Protein AF-A0A3M1WND5-F1 (afdb_monomer_lite)

Foldseek 3Di:
DDDDDDDDDDDDDDDDDDPDDPALDDPPVLFDPPCPQQDDPPVQQPDDVVVQQDDDDPPWHWRHWANWQWDADPNDIATAFTKTKTFDLDAPVVVVVVCVVRDDPQWEWDDDPQKIKIWGNDHLVVDPDSVCVCVVHHHPIWMKIKDAPPPPVRSCSSPNNGGIMIMTGGHD

Sequence (172 aa):
MFLLAMAVVGSSDGTGTGGAWTLGVARAADLPTDCPGVQFAFQMMPKAPADVGVPLPDGAAFFGGNPGGPMHVNGVEYTMLPSARFLVSQPMQEVVQFYRQRLDGSWSRAEFMGMTFFAKGVDLAKEKNPLHVLMARPGTVPSITLSDAEKDPCAQAVKKGARTMVEIVFEK

Structure (mmCIF, N/CA/C/O backbone):
data_AF-A0A3M1WND5-F1
#
_entry.id   AF-A0A3M1WND5-F1
#
loop_
_atom_site.group_PDB
_atom_site.id
_atom_site.type_symbol
_atom_site.label_atom_id
_atom_site.label_alt_id
_atom_site.label_comp_id
_atom_site.label_asym_id
_atom_site.label_entity_id
_atom_site.label_seq_id
_atom_site.pdbx_PDB_ins_code
_atom_site.Cartn_x
_atom_site.Cartn_y
_atom_site.Cartn_z
_atom_site.occupancy
_atom_site.B_iso_or_equiv
_atom_site.auth_seq_id
_atom_site.auth_comp_id
_atom_site.auth_asym_id
_atom_site.auth_atom_id
_atom_site.pdbx_PDB_model_num
ATOM 1 N N . MET A 1 1 ? -36.275 3.179 -10.547 1.00 30.78 1 MET A N 1
ATOM 2 C CA . MET A 1 1 ? -35.775 1.898 -11.087 1.00 30.78 1 MET A CA 1
ATOM 3 C C . MET A 1 1 ? -34.641 1.456 -10.175 1.00 30.78 1 MET A C 1
ATOM 5 O O . MET A 1 1 ? -33.595 2.083 -10.195 1.00 30.78 1 MET A O 1
ATOM 9 N N . PHE A 1 2 ? -34.899 0.500 -9.280 1.00 24.08 2 PHE A N 1
ATOM 10 C CA . PHE A 1 2 ? -33.919 0.009 -8.305 1.00 24.08 2 PHE A CA 1
ATOM 11 C C . PHE A 1 2 ? -33.260 -1.250 -8.873 1.00 24.08 2 PHE A C 1
ATOM 13 O O . PHE A 1 2 ? -33.955 -2.219 -9.170 1.00 24.08 2 PHE A O 1
ATOM 20 N N . LEU A 1 3 ? -31.941 -1.225 -9.061 1.00 23.25 3 LEU A N 1
ATOM 21 C CA . LEU A 1 3 ? -31.166 -2.405 -9.439 1.00 23.25 3 LEU A CA 1
ATOM 22 C C . LEU A 1 3 ? -30.847 -3.194 -8.167 1.00 23.25 3 LEU A C 1
ATOM 24 O O . LEU A 1 3 ? -30.005 -2.804 -7.363 1.00 23.25 3 LEU A O 1
ATOM 28 N N . LEU A 1 4 ? -31.574 -4.294 -7.977 1.00 21.97 4 LEU A N 1
ATOM 29 C CA . LEU A 1 4 ? -31.335 -5.268 -6.921 1.00 21.97 4 LEU A CA 1
ATOM 30 C C . LEU A 1 4 ? -30.137 -6.138 -7.340 1.00 21.97 4 LEU A C 1
ATOM 32 O O . LEU A 1 4 ? -30.286 -7.055 -8.144 1.00 21.97 4 LEU A O 1
ATOM 36 N N . ALA A 1 5 ? -28.940 -5.848 -6.833 1.00 27.28 5 ALA A N 1
ATOM 37 C CA . ALA A 1 5 ? -27.795 -6.738 -7.007 1.00 27.28 5 ALA A CA 1
ATOM 38 C C . ALA A 1 5 ? -27.825 -7.813 -5.907 1.00 27.28 5 ALA A C 1
ATOM 40 O O . ALA A 1 5 ? -27.394 -7.582 -4.778 1.00 27.28 5 ALA A O 1
ATOM 41 N N . MET A 1 6 ? -28.379 -8.987 -6.223 1.00 25.81 6 MET A N 1
ATOM 42 C CA . MET A 1 6 ? -28.180 -10.195 -5.419 1.00 25.81 6 MET A CA 1
ATOM 43 C C . MET A 1 6 ? -26.739 -10.678 -5.617 1.00 25.81 6 MET A C 1
ATOM 45 O O . MET A 1 6 ? -26.354 -11.001 -6.737 1.00 25.81 6 MET A O 1
ATOM 49 N N . ALA A 1 7 ? -25.952 -10.750 -4.544 1.00 31.17 7 ALA A N 1
ATOM 50 C CA . ALA A 1 7 ? -24.653 -11.414 -4.559 1.00 31.17 7 ALA A CA 1
ATOM 51 C C . ALA A 1 7 ? -24.707 -12.675 -3.687 1.00 31.17 7 ALA A C 1
ATOM 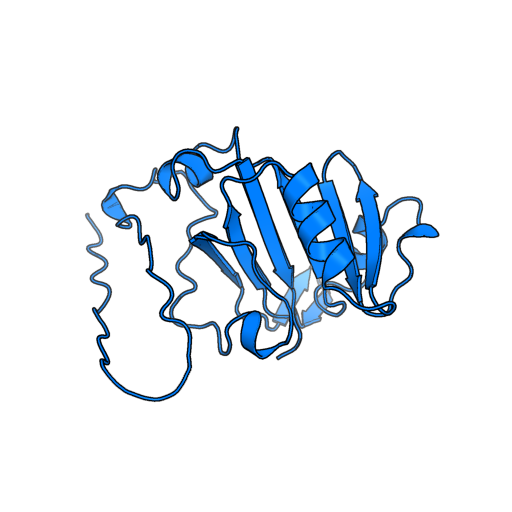53 O O . ALA A 1 7 ? -25.199 -12.659 -2.559 1.00 31.17 7 ALA A O 1
ATOM 54 N N . VAL A 1 8 ? -24.249 -13.768 -4.291 1.00 28.16 8 VAL A N 1
ATOM 55 C CA . VAL A 1 8 ? -24.342 -15.160 -3.846 1.00 28.16 8 VAL A CA 1
ATOM 56 C C . VAL A 1 8 ? -23.501 -15.412 -2.592 1.00 28.16 8 VAL A C 1
ATOM 58 O O . VAL A 1 8 ? -22.342 -15.015 -2.515 1.00 28.16 8 VAL A O 1
ATOM 61 N N . VAL A 1 9 ? -24.097 -16.122 -1.632 1.00 32.16 9 VAL A N 1
ATOM 62 C CA . VAL A 1 9 ? -23.431 -16.700 -0.458 1.00 32.16 9 VAL A CA 1
ATOM 63 C C . VAL A 1 9 ? -22.711 -17.974 -0.899 1.00 32.16 9 VAL A C 1
ATOM 65 O O . VAL A 1 9 ? -23.359 -18.956 -1.252 1.00 32.16 9 VAL A O 1
ATOM 68 N N . GLY A 1 10 ? -21.380 -17.957 -0.887 1.00 25.45 10 GLY A N 1
ATOM 69 C CA . GLY A 1 10 ? -20.555 -19.158 -0.994 1.00 25.45 10 GLY A CA 1
ATOM 70 C C . GLY A 1 10 ? -20.061 -19.564 0.389 1.00 25.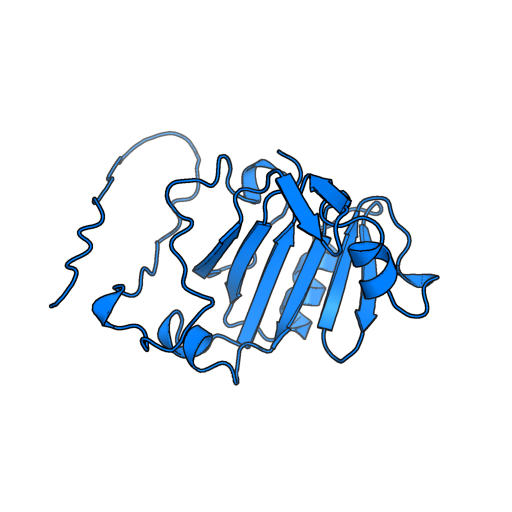45 10 GLY A C 1
ATOM 71 O O . GLY A 1 10 ? -19.173 -18.916 0.932 1.00 25.45 10 GLY A O 1
ATOM 72 N N . SER A 1 11 ? -20.657 -20.612 0.955 1.00 35.44 11 SER A N 1
ATOM 73 C CA . SER A 1 11 ? -20.099 -21.356 2.086 1.00 35.44 11 SER A CA 1
ATOM 74 C C . SER A 1 11 ? -19.225 -22.487 1.545 1.00 35.44 11 SER A C 1
ATOM 76 O O . SER A 1 11 ? -19.636 -23.181 0.615 1.00 35.44 11 SER A O 1
ATOM 78 N N . SER A 1 12 ? -18.061 -22.714 2.149 1.00 30.25 12 SER A N 1
ATOM 79 C CA . SER A 1 12 ? -17.517 -24.068 2.230 1.00 30.25 12 SER A CA 1
ATOM 80 C C . SER A 1 12 ? -16.791 -24.238 3.557 1.00 30.25 12 SER A C 1
ATOM 82 O O . SER A 1 12 ? -15.658 -23.785 3.735 1.00 30.25 12 SER A O 1
ATOM 84 N N . ASP A 1 13 ? -17.469 -24.891 4.492 1.00 32.28 13 ASP A N 1
ATOM 85 C CA . ASP A 1 13 ? -16.845 -25.436 5.683 1.00 32.28 13 ASP A CA 1
ATOM 86 C C . ASP A 1 13 ? -15.854 -26.543 5.307 1.00 32.28 13 ASP A C 1
ATOM 88 O O . ASP A 1 13 ? -16.159 -27.443 4.527 1.00 32.28 13 ASP A O 1
ATOM 92 N N . GLY A 1 14 ? -14.693 -26.505 5.961 1.00 40.66 14 GLY A N 1
ATOM 93 C CA . GLY A 1 14 ? -14.006 -27.718 6.388 1.00 40.66 14 GLY A CA 1
ATOM 94 C C . GLY A 1 14 ? -13.004 -28.328 5.415 1.00 40.66 14 GLY A C 1
ATOM 95 O O . GLY A 1 14 ? -13.288 -29.317 4.753 1.00 40.66 14 GLY A O 1
ATOM 96 N N . THR A 1 15 ? -11.762 -27.848 5.508 1.00 35.28 15 THR A N 1
ATOM 97 C CA . THR A 1 15 ? -10.561 -28.601 5.948 1.00 35.28 15 THR A CA 1
ATOM 98 C C . THR A 1 15 ? -9.350 -28.331 5.051 1.00 35.28 15 THR A C 1
ATOM 100 O O . THR A 1 15 ? -9.250 -28.827 3.938 1.00 35.28 15 THR A O 1
ATOM 103 N N . GLY A 1 16 ? -8.397 -27.548 5.570 1.00 30.61 16 GLY A N 1
ATOM 104 C CA . GLY A 1 16 ? -7.074 -27.389 4.957 1.00 30.61 16 GLY A CA 1
ATOM 105 C C . GLY A 1 16 ? -6.496 -25.986 5.099 1.00 30.61 16 GLY A C 1
ATOM 106 O O . GLY A 1 16 ? -6.415 -25.263 4.120 1.00 30.61 16 GLY A O 1
ATOM 107 N N . THR A 1 17 ? -6.135 -25.595 6.328 1.00 34.09 17 THR A N 1
ATOM 108 C CA . THR A 1 17 ? -5.156 -24.527 6.649 1.00 34.09 17 THR A CA 1
ATOM 109 C C . THR A 1 17 ? -5.155 -23.266 5.763 1.00 34.09 17 THR A C 1
ATOM 111 O O . THR A 1 17 ? -4.097 -22.776 5.382 1.00 34.09 17 THR A O 1
ATOM 114 N N . GLY A 1 18 ? -6.332 -22.711 5.477 1.00 28.64 18 GLY A N 1
ATOM 115 C CA . GLY A 1 18 ? -6.510 -21.357 4.958 1.00 28.64 18 GLY A CA 1
ATOM 116 C C . GLY A 1 18 ? -7.278 -20.558 6.000 1.00 28.64 18 GLY A C 1
ATOM 117 O O . GLY A 1 18 ? -8.393 -20.936 6.355 1.00 28.64 18 GLY A O 1
ATOM 118 N N . GLY A 1 19 ? -6.668 -19.509 6.555 1.00 29.98 19 GLY A N 1
ATOM 119 C CA . GLY A 1 19 ? -7.332 -18.637 7.523 1.00 29.98 19 GLY A CA 1
ATOM 120 C C . GLY A 1 19 ? -8.646 -18.118 6.943 1.00 29.98 19 GLY A C 1
ATOM 121 O O . GLY A 1 19 ? -8.651 -17.469 5.900 1.00 29.98 19 GLY A O 1
ATOM 122 N N . ALA A 1 20 ? -9.760 -18.444 7.595 1.00 31.00 20 ALA A N 1
ATOM 123 C CA . ALA A 1 20 ? -11.069 -17.941 7.224 1.00 31.00 20 ALA A CA 1
ATOM 124 C C . ALA A 1 20 ? -11.096 -16.425 7.464 1.00 31.00 20 ALA A C 1
ATOM 126 O O . ALA A 1 20 ? -11.071 -15.964 8.605 1.00 31.00 20 ALA A O 1
ATOM 127 N N . TRP A 1 21 ? -11.115 -15.644 6.387 1.00 34.66 21 TRP A N 1
ATOM 128 C CA . TRP A 1 21 ? -11.317 -14.204 6.464 1.00 34.66 21 TRP A CA 1
ATOM 129 C C . TRP A 1 21 ? -12.801 -13.947 6.714 1.00 34.66 21 TRP A C 1
ATOM 131 O O . TRP A 1 21 ? -13.639 -14.221 5.853 1.00 34.66 21 TRP A O 1
ATOM 141 N N . THR A 1 22 ? -13.148 -13.427 7.890 1.00 33.38 22 THR A N 1
ATOM 142 C CA . THR A 1 22 ? -14.515 -12.983 8.165 1.00 33.38 22 THR A CA 1
ATOM 143 C C . THR A 1 22 ? -14.799 -11.748 7.309 1.00 33.38 22 THR A C 1
ATOM 145 O O . THR A 1 22 ? -14.360 -10.639 7.614 1.00 33.38 22 THR A O 1
ATOM 148 N N . LEU A 1 23 ? -15.496 -11.957 6.193 1.00 40.41 23 LEU A N 1
ATOM 149 C CA . LEU A 1 23 ? -15.910 -10.918 5.257 1.00 40.41 23 LEU A CA 1
ATOM 150 C C . LEU A 1 23 ? -16.909 -9.968 5.939 1.00 40.41 23 LEU A C 1
ATOM 152 O O . LEU A 1 23 ? -18.093 -10.273 6.075 1.00 40.41 23 LEU A O 1
ATOM 156 N N . GLY A 1 24 ? -16.448 -8.789 6.350 1.00 37.47 24 GLY A N 1
ATOM 157 C CA . GLY A 1 24 ? -17.332 -7.663 6.641 1.00 37.47 24 GLY A CA 1
ATOM 158 C C . GLY A 1 24 ? -17.827 -7.061 5.329 1.00 37.47 24 GLY A C 1
ATOM 159 O O . GLY A 1 24 ? -17.239 -6.103 4.842 1.00 37.47 24 GLY A O 1
ATOM 160 N N . VAL A 1 25 ? -18.858 -7.645 4.715 1.00 42.59 25 VAL A N 1
ATOM 161 C CA . VAL A 1 25 ? -19.504 -7.057 3.532 1.00 42.59 25 VAL A CA 1
ATOM 162 C C . VAL A 1 25 ? -20.566 -6.080 4.016 1.00 42.59 25 VAL A C 1
ATOM 164 O O . VAL A 1 25 ? -21.615 -6.499 4.504 1.00 42.59 25 VAL A O 1
ATOM 167 N N . ALA A 1 26 ? -20.320 -4.778 3.867 1.00 42.69 26 ALA A N 1
ATOM 168 C CA . ALA A 1 26 ? -21.417 -3.818 3.856 1.00 42.69 26 ALA A CA 1
ATOM 169 C C . ALA A 1 26 ? -22.314 -4.166 2.657 1.00 42.69 26 ALA A C 1
ATOM 171 O O . ALA A 1 26 ? -21.815 -4.328 1.538 1.00 42.69 26 ALA A O 1
ATOM 172 N N . ARG A 1 27 ? -23.626 -4.343 2.866 1.00 43.78 27 ARG A N 1
ATOM 173 C CA . ARG A 1 27 ? -24.540 -4.539 1.735 1.00 43.78 27 ARG A CA 1
ATOM 174 C C . ARG A 1 27 ? -24.420 -3.318 0.831 1.00 43.78 27 ARG A C 1
ATOM 176 O O . ARG A 1 27 ? -24.419 -2.194 1.312 1.00 43.78 27 ARG A O 1
ATOM 183 N N . ALA A 1 28 ? -24.389 -3.531 -0.480 1.00 44.78 28 ALA A N 1
ATOM 184 C CA . ALA A 1 28 ? -24.316 -2.437 -1.449 1.00 44.78 28 ALA A CA 1
ATOM 185 C C . ALA A 1 28 ? -25.464 -1.414 -1.324 1.00 44.78 28 ALA A C 1
ATOM 187 O O . ALA A 1 28 ? -25.324 -0.289 -1.781 1.00 44.78 28 ALA A O 1
ATOM 188 N N . ALA A 1 29 ? -26.578 -1.795 -0.687 1.00 44.69 29 ALA A N 1
ATOM 189 C CA . ALA A 1 29 ? -27.692 -0.905 -0.368 1.00 44.69 29 ALA A CA 1
ATOM 190 C C . ALA A 1 29 ? -27.423 0.050 0.816 1.00 44.69 29 ALA A C 1
ATOM 192 O O . ALA A 1 29 ? -28.110 1.059 0.928 1.00 44.69 29 ALA A O 1
ATOM 193 N N . ASP A 1 30 ? -26.443 -0.256 1.671 1.00 49.78 30 ASP A N 1
ATOM 194 C CA . ASP A 1 30 ? -26.096 0.532 2.863 1.00 49.78 30 ASP A CA 1
ATOM 195 C C . ASP A 1 30 ? -24.922 1.494 2.606 1.00 49.78 30 ASP A C 1
ATOM 197 O O . ASP A 1 30 ? -24.553 2.284 3.476 1.00 49.78 30 ASP A O 1
ATOM 201 N N . LEU A 1 31 ? -24.314 1.427 1.418 1.00 55.28 31 LEU A N 1
ATOM 202 C CA . LEU A 1 31 ? -23.217 2.303 1.033 1.00 55.28 31 LEU A CA 1
ATOM 203 C C . LEU A 1 31 ? -23.754 3.580 0.381 1.00 55.28 31 LEU A C 1
ATOM 205 O O . LEU A 1 31 ? -24.661 3.499 -0.452 1.00 55.28 31 LEU A O 1
ATOM 209 N N . PRO A 1 32 ? -23.188 4.754 0.711 1.00 57.31 32 PRO A N 1
ATOM 210 C CA . PRO A 1 32 ? -23.530 5.987 0.021 1.00 57.31 32 PRO A CA 1
ATOM 211 C C . PRO A 1 32 ? -23.322 5.821 -1.495 1.00 57.31 32 PRO A C 1
ATOM 213 O O . PRO A 1 32 ? -22.276 5.352 -1.949 1.00 57.31 32 PRO A O 1
ATOM 216 N N . THR A 1 33 ? -24.335 6.167 -2.296 1.00 58.69 33 THR A N 1
ATOM 217 C CA . THR A 1 33 ? -24.314 6.043 -3.771 1.00 58.69 33 THR A CA 1
ATOM 218 C C . THR A 1 33 ? -23.211 6.872 -4.441 1.00 58.69 33 THR A C 1
ATOM 220 O O . THR A 1 33 ? -22.911 6.688 -5.617 1.00 58.69 33 THR A O 1
ATOM 223 N N . ASP A 1 34 ? -22.612 7.783 -3.688 1.00 63.69 34 ASP A N 1
ATOM 224 C CA . ASP A 1 34 ? -21.514 8.685 -4.012 1.00 63.69 34 ASP A CA 1
ATOM 225 C C . ASP A 1 34 ? -20.132 8.139 -3.608 1.00 63.69 34 ASP A C 1
ATOM 227 O O . ASP A 1 34 ? -19.162 8.891 -3.598 1.00 63.69 34 ASP A O 1
ATOM 231 N N . CYS A 1 35 ? -20.011 6.836 -3.324 1.00 61.44 35 CYS A N 1
ATOM 232 C CA . CYS A 1 35 ? -18.739 6.166 -3.051 1.00 61.44 35 CYS A CA 1
ATOM 233 C C . CYS A 1 35 ? -18.153 5.470 -4.295 1.00 61.44 35 CYS A C 1
ATOM 235 O O . CYS A 1 35 ? -18.290 4.251 -4.435 1.00 61.44 35 CYS A O 1
ATOM 237 N N . PRO A 1 36 ? -17.433 6.185 -5.189 1.00 55.16 36 PRO A N 1
ATOM 238 C CA . PRO A 1 36 ? -16.897 5.616 -6.430 1.00 55.16 36 PRO A CA 1
ATOM 239 C C . PRO A 1 36 ? -15.839 4.522 -6.205 1.00 55.16 36 PRO A C 1
ATOM 241 O O . PRO A 1 36 ? -15.482 3.821 -7.147 1.00 55.16 36 PRO A O 1
ATOM 244 N N . GLY A 1 37 ? -15.336 4.366 -4.974 1.00 48.53 37 GLY A N 1
ATOM 245 C CA . GLY A 1 37 ? -14.330 3.368 -4.606 1.00 48.53 37 GLY A CA 1
ATOM 246 C C . GLY A 1 37 ? -14.880 1.986 -4.246 1.00 48.53 37 GLY A C 1
ATOM 247 O O . GLY A 1 37 ? -14.114 1.024 -4.286 1.00 48.53 37 GLY A O 1
ATOM 248 N N . VAL A 1 38 ? -16.179 1.855 -3.943 1.00 52.16 38 VAL A N 1
ATOM 249 C CA . VAL A 1 38 ? -16.781 0.551 -3.617 1.00 52.16 38 VAL A CA 1
ATOM 250 C C . VAL A 1 38 ? -17.371 -0.073 -4.877 1.00 52.16 38 VAL A C 1
ATOM 252 O O . VAL A 1 38 ? -18.572 -0.286 -5.011 1.00 52.16 38 VAL A O 1
ATOM 255 N N . GLN A 1 39 ? -16.509 -0.318 -5.860 1.00 52.09 39 GLN A N 1
ATOM 256 C CA . GLN A 1 39 ? -16.874 -1.085 -7.045 1.00 52.09 39 GLN A CA 1
ATOM 257 C C . GLN A 1 39 ? -16.498 -2.553 -6.825 1.00 52.09 39 GLN A C 1
ATOM 259 O O . GLN A 1 39 ? -15.387 -2.886 -6.410 1.00 52.09 39 GLN A O 1
ATOM 264 N N . PHE A 1 40 ? -17.479 -3.429 -7.048 1.00 52.50 40 PHE A N 1
ATOM 265 C CA . PHE A 1 40 ? -17.411 -4.868 -6.818 1.00 52.50 40 PHE A CA 1
ATOM 266 C C . PHE A 1 40 ? -16.201 -5.506 -7.514 1.00 52.50 40 PHE A C 1
ATOM 268 O O . PHE A 1 40 ? -16.196 -5.682 -8.728 1.00 52.50 40 PHE A O 1
ATOM 275 N N . ALA A 1 41 ? -15.206 -5.919 -6.730 1.00 45.62 41 ALA A N 1
ATOM 276 C CA . ALA A 1 41 ? -14.024 -6.626 -7.229 1.00 45.62 41 ALA A CA 1
ATOM 277 C C . ALA A 1 41 ? -13.916 -8.075 -6.715 1.00 45.62 41 ALA A C 1
ATOM 279 O O . ALA A 1 41 ? -12.955 -8.774 -7.023 1.00 45.62 41 ALA A O 1
ATOM 280 N N . PHE A 1 42 ? -14.925 -8.562 -5.979 1.00 46.56 42 PHE A N 1
ATOM 281 C CA . PHE A 1 42 ? -14.919 -9.926 -5.436 1.00 46.56 42 PHE A CA 1
ATOM 282 C C . PHE A 1 42 ? -14.953 -11.012 -6.518 1.00 46.56 42 PHE A C 1
ATOM 284 O O . PHE A 1 42 ? -14.378 -12.075 -6.322 1.00 46.56 42 PHE A O 1
ATOM 291 N N . GLN A 1 43 ? -15.597 -10.760 -7.662 1.00 44.62 43 GLN A N 1
ATOM 292 C CA . GLN A 1 43 ? -15.772 -11.783 -8.700 1.00 44.62 43 GLN A CA 1
ATOM 293 C C . GLN A 1 43 ? -14.565 -11.968 -9.631 1.00 44.62 43 GLN A C 1
ATOM 295 O O . GLN A 1 43 ? -14.597 -12.875 -10.456 1.00 44.62 43 GLN A O 1
ATOM 300 N N . MET A 1 44 ? -13.517 -11.138 -9.539 1.00 47.22 44 MET A N 1
ATOM 301 C CA . MET A 1 44 ? -12.457 -11.128 -10.560 1.00 47.22 44 MET A CA 1
ATOM 302 C C . MET A 1 44 ? -11.022 -11.061 -10.032 1.00 47.22 44 MET A C 1
ATOM 304 O O . MET A 1 44 ? -10.107 -11.017 -10.851 1.00 47.22 44 MET A O 1
ATOM 308 N N . MET A 1 45 ? -10.773 -11.074 -8.717 1.00 52.38 45 MET A N 1
ATOM 309 C CA . MET A 1 45 ? -9.393 -11.214 -8.235 1.00 52.38 45 MET A CA 1
ATOM 310 C C . MET A 1 45 ? -8.960 -12.680 -8.316 1.00 52.38 45 MET A C 1
ATOM 312 O O . MET A 1 45 ? -9.518 -13.506 -7.597 1.00 52.38 45 MET A O 1
ATOM 316 N N . PRO A 1 46 ? -7.973 -13.029 -9.162 1.00 50.00 46 PRO A N 1
ATOM 317 C CA . PRO A 1 46 ? -7.569 -14.420 -9.344 1.00 50.00 46 PRO A CA 1
ATOM 318 C C . PRO A 1 46 ? -6.847 -15.009 -8.120 1.00 50.00 46 PRO A C 1
ATOM 320 O O . PRO A 1 46 ? -6.747 -16.229 -8.034 1.00 50.00 46 PRO A O 1
ATOM 323 N N . LYS A 1 47 ? -6.339 -14.168 -7.199 1.00 57.12 47 LYS A N 1
ATOM 324 C CA . LYS A 1 47 ? -5.580 -14.550 -5.994 1.00 57.12 47 LYS A CA 1
ATOM 325 C C . LYS A 1 47 ? -5.714 -13.501 -4.884 1.00 57.12 47 LYS A C 1
ATOM 327 O O . LYS A 1 47 ? -5.801 -12.306 -5.179 1.00 57.12 47 LYS A O 1
ATOM 332 N N . ALA A 1 48 ? -5.705 -13.928 -3.622 1.00 60.88 48 ALA A N 1
ATOM 333 C CA . ALA A 1 48 ? -5.612 -13.023 -2.478 1.00 60.88 48 ALA A CA 1
ATOM 334 C C . ALA A 1 48 ? -4.176 -12.467 -2.355 1.00 60.88 48 ALA A C 1
ATOM 336 O O . ALA A 1 48 ? -3.227 -13.165 -2.707 1.00 60.88 48 ALA A O 1
ATOM 337 N N . PRO A 1 49 ? -3.954 -11.262 -1.792 1.00 59.91 49 PRO A N 1
ATOM 338 C CA . PRO A 1 49 ? -2.601 -10.731 -1.561 1.00 59.91 49 PRO A CA 1
ATOM 339 C C . PRO A 1 49 ? -1.687 -11.658 -0.738 1.00 59.91 49 PRO A C 1
ATOM 341 O O . PRO A 1 49 ? -0.466 -11.643 -0.893 1.00 59.91 49 PRO A O 1
ATOM 344 N N . ALA A 1 50 ? -2.282 -12.501 0.113 1.00 60.78 50 ALA A N 1
ATOM 345 C CA . ALA A 1 50 ? -1.563 -13.526 0.862 1.00 60.78 50 ALA A CA 1
ATOM 346 C C . ALA A 1 50 ? -0.912 -14.580 -0.057 1.00 60.78 50 ALA A C 1
ATOM 348 O O . ALA A 1 50 ? 0.197 -15.029 0.226 1.00 60.78 50 ALA A O 1
ATOM 349 N N . ASP A 1 51 ? -1.544 -14.912 -1.187 1.00 61.56 51 ASP A N 1
ATOM 350 C CA . ASP A 1 51 ? -1.059 -15.917 -2.146 1.00 61.56 51 ASP A CA 1
ATOM 351 C C . ASP A 1 51 ? 0.172 -15.436 -2.933 1.00 61.56 51 ASP A C 1
ATOM 353 O O . ASP A 1 51 ? 0.864 -16.226 -3.572 1.00 61.56 51 ASP A O 1
ATOM 357 N N . VAL A 1 52 ? 0.452 -14.132 -2.882 1.00 62.25 52 VAL A N 1
ATOM 358 C CA . VAL A 1 52 ? 1.587 -13.464 -3.543 1.00 62.25 52 VAL A CA 1
ATOM 359 C C . VAL A 1 52 ? 2.604 -12.930 -2.528 1.00 62.25 52 VAL A C 1
ATOM 361 O O . VAL A 1 52 ? 3.492 -12.148 -2.869 1.00 62.25 52 VAL A O 1
ATOM 364 N N . GLY A 1 53 ? 2.501 -13.372 -1.269 1.00 71.12 53 GLY A N 1
ATOM 365 C CA . GLY A 1 53 ? 3.495 -13.112 -0.228 1.00 71.12 53 GLY A CA 1
ATOM 366 C C . GLY A 1 53 ? 3.455 -11.706 0.375 1.00 71.12 53 GLY A C 1
ATOM 367 O O . GLY A 1 53 ? 4.433 -11.304 1.004 1.00 71.12 53 GLY A O 1
ATOM 368 N N . VAL A 1 54 ? 2.357 -10.955 0.215 1.00 83.25 54 VAL A N 1
ATOM 369 C CA . VAL A 1 54 ? 2.175 -9.664 0.898 1.00 83.25 54 VAL A CA 1
ATOM 370 C C . VAL A 1 54 ? 1.262 -9.857 2.115 1.00 83.25 54 VAL A C 1
ATOM 372 O O . VAL A 1 54 ? 0.072 -10.133 1.953 1.00 83.25 54 VAL A O 1
ATOM 375 N N . PRO A 1 55 ? 1.788 -9.731 3.347 1.00 88.00 55 PRO A N 1
ATOM 376 C CA . PRO A 1 55 ? 1.003 -9.957 4.554 1.00 88.00 55 PRO A CA 1
ATOM 377 C C . PRO A 1 55 ? 0.032 -8.796 4.798 1.00 88.00 55 PRO A C 1
ATOM 379 O O . PRO A 1 55 ? 0.357 -7.644 4.526 1.00 88.00 55 PRO A O 1
ATOM 382 N N . LEU A 1 56 ? -1.137 -9.086 5.369 1.00 88.81 56 LEU A N 1
ATOM 383 C CA . LEU A 1 56 ? -2.125 -8.075 5.755 1.00 88.81 56 LEU A CA 1
ATOM 384 C C . LEU A 1 56 ? -2.132 -7.861 7.276 1.00 88.81 56 LEU A C 1
ATOM 386 O O . LEU A 1 56 ? -1.989 -8.840 8.012 1.00 88.81 56 LEU A O 1
ATOM 390 N N . PRO A 1 57 ? -2.314 -6.618 7.767 1.00 89.31 57 PRO A N 1
ATOM 391 C CA . PRO A 1 57 ? -2.541 -6.366 9.186 1.00 89.31 57 PRO A CA 1
ATOM 392 C C . PRO A 1 57 ? -3.810 -7.054 9.702 1.00 89.31 57 PRO A C 1
ATOM 394 O O . PRO A 1 57 ? -4.799 -7.190 8.975 1.00 89.31 57 PRO A O 1
ATOM 397 N N . ASP A 1 58 ? -3.805 -7.426 10.981 1.00 87.31 58 ASP A N 1
ATOM 398 C CA . ASP A 1 58 ? -4.953 -8.070 11.618 1.00 87.31 58 ASP A CA 1
ATOM 399 C C . ASP A 1 58 ? -6.212 -7.197 11.530 1.00 87.31 58 ASP A C 1
ATOM 401 O O . ASP A 1 58 ? -6.189 -5.986 11.771 1.00 87.31 58 ASP A O 1
ATOM 405 N N . GLY A 1 59 ? -7.340 -7.828 11.197 1.00 85.81 59 GLY A N 1
ATOM 406 C CA . GLY A 1 59 ? -8.627 -7.146 11.076 1.00 85.81 59 GLY A CA 1
ATOM 407 C C . GLY A 1 59 ? -8.792 -6.303 9.807 1.00 85.81 59 GLY A C 1
ATOM 408 O O . GLY A 1 59 ? -9.730 -5.500 9.748 1.00 85.81 59 GLY A O 1
ATOM 409 N N . ALA A 1 60 ? -7.926 -6.467 8.801 1.00 88.62 60 ALA A N 1
ATOM 410 C CA . ALA A 1 60 ? -8.109 -5.874 7.480 1.00 88.62 60 ALA A CA 1
ATOM 411 C C . ALA A 1 60 ? -9.458 -6.276 6.860 1.00 88.62 60 ALA A C 1
ATOM 413 O O . ALA A 1 60 ? -9.795 -7.456 6.779 1.00 88.62 60 ALA A O 1
ATOM 414 N N . ALA A 1 61 ? -10.229 -5.283 6.414 1.00 85.12 61 ALA A N 1
ATOM 415 C CA . ALA A 1 61 ? -11.479 -5.482 5.688 1.00 85.12 61 ALA A CA 1
ATOM 416 C C . ALA A 1 61 ? -11.291 -5.091 4.225 1.00 85.12 61 ALA A C 1
ATOM 418 O O . ALA A 1 61 ? -10.719 -4.045 3.935 1.00 85.12 61 ALA A O 1
ATOM 419 N N . PHE A 1 62 ? -11.775 -5.913 3.303 1.00 83.56 62 PHE A N 1
ATOM 420 C CA . PHE A 1 62 ? -11.690 -5.612 1.880 1.00 83.56 62 PHE A CA 1
ATOM 421 C C . PHE A 1 62 ? -12.542 -4.387 1.513 1.00 83.56 62 PHE A C 1
ATOM 423 O O . PHE A 1 62 ? -13.689 -4.279 1.940 1.00 83.56 62 PHE A O 1
ATOM 430 N N . PHE A 1 63 ? -11.984 -3.483 0.707 1.00 81.62 63 PHE A N 1
ATOM 431 C CA . PHE A 1 63 ? -12.641 -2.249 0.263 1.00 81.62 63 PHE A CA 1
ATOM 432 C C . PHE A 1 63 ? -12.948 -2.246 -1.235 1.00 81.62 63 PHE A C 1
ATOM 434 O O . PHE A 1 63 ? -13.993 -1.758 -1.653 1.00 81.62 63 PHE A O 1
ATOM 441 N N . GLY A 1 64 ? -12.046 -2.802 -2.045 1.00 80.81 64 GLY A N 1
ATOM 442 C CA . GLY A 1 64 ? -12.165 -2.804 -3.500 1.00 80.81 64 GLY A CA 1
ATOM 443 C C . GLY A 1 64 ? -10.861 -3.218 -4.171 1.00 80.81 64 GLY A C 1
ATOM 444 O O . GLY A 1 64 ? -9.888 -3.555 -3.504 1.00 80.81 64 GLY A O 1
ATOM 445 N N . GLY A 1 65 ? -10.815 -3.188 -5.496 1.00 80.38 65 GLY A N 1
ATOM 446 C CA . GLY A 1 65 ? -9.571 -3.388 -6.231 1.00 80.38 65 GLY A CA 1
ATOM 447 C C . GLY A 1 65 ? -9.780 -3.528 -7.729 1.00 80.38 65 GLY A C 1
ATOM 448 O O . GLY A 1 65 ? -10.896 -3.395 -8.225 1.00 80.38 65 GLY A O 1
ATOM 449 N N . ASN A 1 66 ? -8.692 -3.772 -8.446 1.00 79.19 66 ASN A N 1
ATOM 450 C CA . ASN A 1 66 ? -8.659 -3.862 -9.897 1.00 79.19 66 ASN A CA 1
ATOM 451 C C . ASN A 1 66 ? -8.062 -5.224 -10.300 1.00 79.19 66 ASN A C 1
ATOM 453 O O . ASN A 1 66 ? -6.974 -5.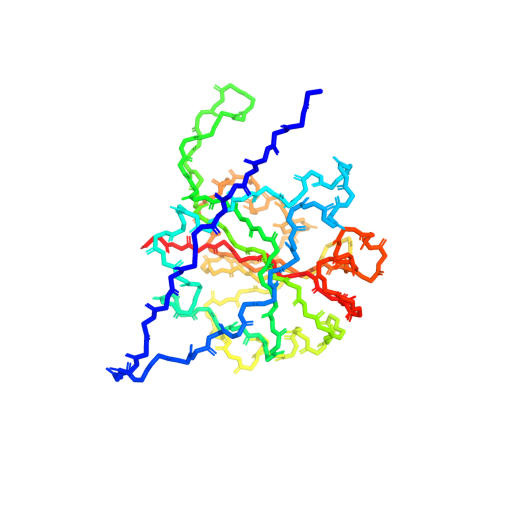553 -9.834 1.00 79.19 66 ASN A O 1
ATOM 457 N N . PRO A 1 67 ? -8.713 -6.028 -11.160 1.00 77.56 67 PRO A N 1
ATOM 458 C CA . PRO A 1 67 ? -8.154 -7.307 -11.619 1.00 77.56 67 PRO A CA 1
ATOM 459 C C . PRO A 1 67 ? -6.892 -7.165 -12.499 1.00 77.56 67 PRO A C 1
ATOM 461 O O . PRO A 1 67 ? -6.263 -8.167 -12.858 1.00 77.56 67 PRO A O 1
ATOM 464 N N . GLY A 1 68 ? -6.506 -5.937 -12.847 1.00 80.31 68 GLY A N 1
ATOM 465 C CA . GLY A 1 68 ? -5.443 -5.633 -13.795 1.00 80.31 68 GLY A CA 1
ATOM 466 C C . GLY A 1 68 ? -5.900 -5.826 -15.241 1.00 80.31 68 GLY A C 1
ATOM 467 O O . GLY A 1 68 ? -7.064 -6.122 -15.516 1.00 80.31 68 GLY A O 1
ATOM 468 N N . GLY A 1 69 ? -4.966 -5.685 -16.180 1.00 83.25 69 GLY A N 1
ATOM 469 C CA . GLY A 1 69 ? -5.229 -5.799 -17.617 1.00 83.25 69 GLY A CA 1
ATOM 470 C C . GLY A 1 69 ? -4.909 -4.523 -18.401 1.00 83.25 69 GLY A C 1
ATOM 471 O O . GLY A 1 69 ? -4.309 -3.599 -17.851 1.00 83.25 69 GLY A O 1
ATOM 472 N N . PRO A 1 70 ? -5.248 -4.485 -19.698 1.00 84.25 70 PRO A N 1
ATOM 473 C CA . PRO A 1 70 ? -4.918 -3.357 -20.559 1.00 84.25 70 PRO A CA 1
ATOM 474 C C . PRO A 1 70 ? -5.671 -2.088 -20.131 1.00 84.25 70 PRO A C 1
ATOM 476 O O . PRO A 1 70 ? -6.883 -2.106 -19.914 1.00 84.25 70 PRO A O 1
ATOM 479 N N . MET A 1 71 ? -4.951 -0.974 -20.031 1.00 80.50 71 MET A N 1
ATOM 480 C CA . MET A 1 71 ? -5.464 0.354 -19.708 1.00 80.50 71 MET A CA 1
ATOM 481 C C . MET A 1 71 ? -4.818 1.386 -20.630 1.00 80.50 71 MET A C 1
ATOM 483 O O . MET A 1 71 ? -3.603 1.407 -20.796 1.00 80.50 71 MET A O 1
ATOM 487 N N . HIS A 1 72 ? -5.628 2.271 -21.207 1.00 79.44 72 HIS A N 1
ATOM 488 C CA . HIS A 1 72 ? -5.130 3.366 -22.033 1.00 79.44 72 HIS A CA 1
ATOM 489 C C . HIS A 1 72 ? -4.937 4.619 -21.176 1.00 79.44 72 HIS A C 1
ATOM 491 O O . HIS A 1 72 ? -5.894 5.126 -20.590 1.00 79.44 72 HIS A O 1
ATOM 497 N N . VAL A 1 73 ? -3.711 5.138 -21.124 1.00 71.12 73 VAL A N 1
ATOM 498 C CA . VAL A 1 73 ? -3.369 6.388 -20.432 1.00 71.12 73 VAL A CA 1
ATOM 499 C C . VAL A 1 73 ? -2.711 7.317 -21.445 1.00 71.12 73 VAL A C 1
ATOM 501 O O . VAL A 1 73 ? -1.681 6.984 -22.020 1.00 71.12 73 VAL A O 1
ATOM 504 N N . ASN A 1 74 ? -3.325 8.477 -21.699 1.00 77.25 74 ASN A N 1
ATOM 505 C CA . ASN A 1 74 ? -2.839 9.473 -22.666 1.00 77.25 74 ASN A CA 1
ATOM 506 C C . ASN A 1 74 ? -2.540 8.898 -24.069 1.00 77.25 74 ASN A C 1
ATOM 508 O O . ASN A 1 74 ? -1.568 9.284 -24.711 1.00 77.25 74 ASN A O 1
ATOM 512 N N . GLY A 1 75 ? -3.369 7.960 -24.541 1.00 83.88 75 GLY A N 1
ATOM 513 C CA . GLY A 1 75 ? -3.216 7.328 -25.859 1.00 83.88 75 GLY A CA 1
ATOM 514 C C . GLY A 1 75 ? -2.169 6.210 -25.930 1.00 83.88 75 GLY A C 1
ATOM 515 O O . GLY A 1 75 ? -1.975 5.648 -27.003 1.00 83.88 75 GLY A O 1
ATOM 516 N N . VAL A 1 76 ? -1.527 5.860 -24.812 1.00 81.56 76 VAL A N 1
ATOM 517 C CA . VAL A 1 76 ? -0.598 4.728 -24.708 1.00 81.56 76 VAL A CA 1
ATOM 518 C C . VAL A 1 76 ? -1.272 3.589 -23.947 1.00 81.56 76 VAL A C 1
ATOM 520 O O . VAL A 1 76 ? -1.885 3.814 -22.902 1.00 81.56 76 VAL A O 1
ATOM 523 N N . GLU A 1 77 ? -1.176 2.369 -24.473 1.00 86.00 77 GLU A N 1
ATOM 524 C CA . GLU A 1 77 ? -1.656 1.168 -23.791 1.00 86.00 77 GLU A CA 1
ATOM 525 C C . GLU A 1 77 ? -0.616 0.676 -22.776 1.00 86.00 77 GLU A C 1
ATOM 527 O O . GLU A 1 77 ? 0.554 0.468 -23.100 1.00 86.00 77 GLU A O 1
ATOM 532 N N . TYR A 1 78 ? -1.062 0.467 -21.541 1.00 79.81 78 TYR A N 1
ATOM 533 C CA . TYR A 1 78 ? -0.298 -0.127 -20.451 1.00 79.81 78 TYR A CA 1
ATOM 534 C C . TYR A 1 78 ? -0.996 -1.396 -19.979 1.00 79.81 78 TYR A C 1
ATOM 536 O O . TYR A 1 78 ? -2.220 -1.458 -19.933 1.00 79.81 78 TYR A O 1
ATOM 544 N N . THR A 1 79 ? -0.231 -2.407 -19.573 1.00 84.56 79 THR A N 1
ATOM 545 C CA . THR A 1 79 ? -0.794 -3.561 -18.861 1.00 84.56 79 THR A CA 1
ATOM 546 C C . THR A 1 79 ? -0.680 -3.315 -17.367 1.00 84.56 79 THR A C 1
ATOM 548 O O . THR A 1 79 ? 0.418 -3.332 -16.822 1.00 84.56 79 THR A O 1
ATOM 551 N N . MET A 1 80 ? -1.812 -3.096 -16.706 1.00 81.88 80 MET A N 1
ATOM 552 C CA . MET A 1 80 ? -1.875 -2.872 -15.269 1.00 81.88 80 MET A CA 1
ATOM 553 C C . MET A 1 80 ? -1.755 -4.197 -14.507 1.00 81.88 80 MET A C 1
ATOM 555 O O . MET A 1 80 ? -2.470 -5.159 -14.807 1.00 81.88 80 MET A O 1
ATOM 559 N N . LEU A 1 81 ? -0.899 -4.234 -13.484 1.00 85.38 81 LEU A N 1
ATOM 560 C CA . LEU A 1 81 ? -0.942 -5.271 -12.454 1.00 85.38 81 LEU A CA 1
ATOM 561 C C . LEU A 1 81 ? -2.273 -5.215 -11.681 1.00 85.38 81 LEU A C 1
ATOM 563 O O . LEU A 1 81 ? -2.854 -4.132 -11.541 1.00 85.38 81 LEU A O 1
ATOM 567 N N . PRO A 1 82 ? -2.759 -6.358 -11.166 1.00 84.88 82 PRO A N 1
ATOM 568 C CA . PRO A 1 82 ? -3.887 -6.368 -10.250 1.00 84.88 82 PRO A CA 1
ATOM 569 C C . PRO A 1 82 ? -3.583 -5.571 -8.976 1.00 84.88 82 PRO A C 1
ATOM 571 O O . PRO A 1 82 ? -2.439 -5.502 -8.513 1.00 84.88 82 PRO A O 1
ATOM 574 N N . SER A 1 83 ? -4.631 -4.991 -8.396 1.00 85.44 83 SER A N 1
ATOM 575 C CA . SER A 1 83 ? -4.572 -4.305 -7.113 1.00 85.44 83 SER A CA 1
ATOM 576 C C . SER A 1 83 ? -5.743 -4.656 -6.201 1.00 85.44 83 SER A C 1
ATOM 578 O O . SER A 1 83 ? -6.841 -4.975 -6.656 1.00 85.44 83 SER A O 1
ATOM 580 N N . ALA A 1 84 ? -5.515 -4.570 -4.895 1.00 86.00 84 ALA A N 1
ATOM 581 C CA . ALA A 1 84 ? -6.521 -4.771 -3.862 1.00 86.00 84 ALA A CA 1
ATOM 582 C C . ALA A 1 84 ? -6.375 -3.715 -2.766 1.00 86.00 84 ALA A C 1
ATOM 584 O O . ALA A 1 84 ? -5.265 -3.361 -2.376 1.00 86.00 84 ALA A O 1
ATOM 585 N N . ARG A 1 85 ? -7.500 -3.219 -2.259 1.00 88.75 85 ARG A N 1
ATOM 586 C CA . ARG A 1 85 ? -7.589 -2.194 -1.221 1.00 88.75 85 ARG A CA 1
ATOM 587 C C . ARG A 1 85 ? -8.243 -2.765 0.021 1.00 88.75 85 ARG A C 1
ATOM 589 O O . ARG A 1 85 ? -9.279 -3.426 -0.063 1.00 88.75 85 ARG A O 1
ATOM 596 N N . PHE A 1 86 ? -7.663 -2.453 1.170 1.00 90.88 86 PHE A N 1
ATOM 597 C CA . PHE A 1 86 ? -8.126 -2.888 2.478 1.00 90.88 86 PHE A CA 1
ATOM 598 C C . PHE A 1 86 ? -8.223 -1.711 3.437 1.00 90.88 86 PHE A C 1
ATOM 600 O O . PHE A 1 86 ? -7.430 -0.776 3.375 1.00 90.88 86 PHE A O 1
ATOM 607 N N . LEU A 1 87 ? -9.177 -1.784 4.356 1.00 91.44 87 LEU A N 1
ATOM 608 C CA . LEU A 1 87 ? -9.341 -0.858 5.464 1.00 91.44 87 LEU A CA 1
ATOM 609 C C . LEU A 1 87 ? -8.907 -1.525 6.756 1.00 91.44 87 LEU A C 1
ATOM 611 O O . LEU A 1 87 ? -9.357 -2.626 7.089 1.00 91.44 87 LEU A O 1
ATOM 615 N N . VAL A 1 88 ? -8.082 -0.824 7.518 1.00 94.31 88 VAL A N 1
ATOM 616 C CA . VAL A 1 88 ? -7.587 -1.271 8.818 1.00 94.31 88 VAL A CA 1
ATOM 617 C C . VAL A 1 88 ? -7.866 -0.198 9.870 1.00 94.31 88 VAL A C 1
ATOM 619 O O . VAL A 1 88 ? -7.933 0.995 9.559 1.00 94.31 88 VAL A O 1
ATOM 622 N N . SER A 1 89 ? -8.091 -0.618 11.115 1.00 96.06 89 SER A N 1
ATOM 623 C CA . SER A 1 89 ? -8.401 0.299 12.228 1.00 96.06 89 SER A CA 1
ATOM 624 C C . SER A 1 89 ? -7.155 0.831 12.930 1.00 96.06 89 SER A C 1
ATOM 626 O O . SER A 1 89 ? -7.238 1.777 13.709 1.00 96.06 89 SER A O 1
ATOM 628 N N . GLN A 1 90 ? -6.001 0.231 12.658 1.00 97.00 90 GLN A N 1
ATOM 629 C CA . GLN A 1 90 ? -4.709 0.667 13.155 1.00 97.00 90 GLN A CA 1
ATOM 630 C C . GLN A 1 90 ? -4.314 2.000 12.496 1.00 97.00 90 GLN A C 1
ATOM 632 O O . GLN A 1 90 ? -4.588 2.198 11.307 1.00 97.00 90 GLN A O 1
ATOM 637 N N . PRO A 1 91 ? -3.673 2.924 13.234 1.00 96.69 91 PRO A N 1
ATOM 638 C CA . PRO A 1 91 ? -3.104 4.134 12.652 1.00 96.69 91 PRO A CA 1
ATOM 639 C C . PRO A 1 91 ? -1.980 3.806 11.664 1.00 96.69 91 PRO A C 1
ATOM 641 O O . PRO A 1 91 ? -1.289 2.792 11.792 1.00 96.69 91 PRO A O 1
ATOM 644 N N . MET A 1 92 ? -1.731 4.721 10.725 1.00 95.69 92 MET A N 1
ATOM 645 C CA . MET A 1 92 ? -0.763 4.517 9.643 1.00 95.69 92 MET A CA 1
ATOM 646 C C . MET A 1 92 ? 0.626 4.143 10.167 1.00 95.69 92 MET A C 1
ATOM 648 O O . MET A 1 92 ? 1.275 3.265 9.607 1.00 95.69 92 MET A O 1
ATOM 652 N N . GLN A 1 93 ? 1.075 4.752 11.269 1.00 96.06 93 GLN A N 1
ATOM 653 C CA . GLN A 1 93 ? 2.389 4.477 11.851 1.00 96.06 93 GLN A CA 1
ATOM 654 C C . GLN A 1 93 ? 2.534 3.016 12.300 1.00 96.06 93 GLN A C 1
ATOM 656 O O . GLN A 1 93 ? 3.597 2.430 12.109 1.00 96.06 93 GLN A O 1
ATOM 661 N N . GLU A 1 94 ? 1.483 2.402 12.847 1.00 97.25 94 GLU A N 1
ATOM 662 C CA . GLU A 1 94 ? 1.503 0.987 13.237 1.00 97.25 94 GLU A CA 1
ATOM 663 C C . GLU A 1 94 ? 1.542 0.073 12.010 1.00 97.25 94 GLU A C 1
ATOM 665 O O . GLU A 1 94 ? 2.317 -0.883 11.972 1.00 97.25 94 GLU A O 1
ATOM 670 N N . VAL A 1 95 ? 0.779 0.409 10.968 1.00 96.81 95 VAL A N 1
ATOM 671 C CA . VAL A 1 95 ? 0.774 -0.337 9.700 1.00 96.81 95 VAL A CA 1
ATOM 672 C C . VAL A 1 95 ? 2.136 -0.246 9.000 1.00 96.81 95 VAL A C 1
ATOM 674 O O . VAL A 1 95 ? 2.640 -1.239 8.474 1.00 96.81 95 VAL A O 1
ATOM 677 N N . VAL A 1 96 ? 2.794 0.916 9.050 1.00 96.38 96 VAL A N 1
ATOM 678 C CA . VAL A 1 96 ? 4.172 1.083 8.565 1.00 96.38 96 VAL A CA 1
ATOM 679 C C . VAL A 1 96 ? 5.127 0.152 9.313 1.00 96.38 96 VAL A C 1
ATOM 681 O O . VAL A 1 96 ? 5.942 -0.516 8.676 1.00 96.38 96 VAL A O 1
ATOM 684 N N . GLN A 1 97 ? 5.040 0.073 10.645 1.00 96.88 97 GLN A N 1
ATOM 685 C CA . GLN A 1 97 ? 5.903 -0.824 11.426 1.00 96.88 97 GLN A CA 1
ATOM 686 C C . GLN A 1 97 ? 5.624 -2.299 11.130 1.00 96.88 97 GLN A C 1
ATOM 688 O O . GLN A 1 97 ? 6.568 -3.075 10.986 1.00 96.88 97 GLN A O 1
ATOM 693 N N . PHE A 1 98 ? 4.353 -2.670 10.964 1.00 96.25 98 PHE A N 1
ATOM 694 C CA . PHE A 1 98 ? 3.952 -4.014 10.553 1.00 96.25 98 PHE A CA 1
ATOM 695 C C . PHE A 1 98 ? 4.667 -4.450 9.265 1.00 96.25 98 PHE A C 1
ATOM 697 O O . PHE A 1 98 ? 5.242 -5.542 9.228 1.00 96.25 98 PHE A O 1
ATOM 704 N N . TYR A 1 99 ? 4.684 -3.594 8.236 1.00 95.88 99 TYR A N 1
ATOM 705 C CA . TYR A 1 99 ? 5.347 -3.905 6.968 1.00 95.88 99 TYR A CA 1
ATOM 706 C C . TYR A 1 99 ? 6.869 -3.894 7.084 1.00 95.88 99 TYR A C 1
ATOM 708 O O . TYR A 1 99 ? 7.519 -4.791 6.557 1.00 95.88 99 TYR A O 1
ATOM 716 N N . ARG A 1 100 ? 7.459 -2.964 7.843 1.00 94.38 100 ARG A N 1
ATOM 717 C CA . ARG A 1 100 ? 8.915 -2.949 8.077 1.00 94.38 100 ARG A CA 1
ATOM 718 C C . ARG A 1 100 ? 9.450 -4.230 8.719 1.00 94.38 100 ARG A C 1
ATOM 720 O O . ARG A 1 100 ? 10.616 -4.545 8.525 1.00 94.38 100 ARG A O 1
ATOM 727 N N . GLN A 1 101 ? 8.631 -4.932 9.500 1.00 94.75 101 GLN A N 1
ATOM 728 C CA . GLN A 1 101 ? 9.020 -6.180 10.164 1.00 94.75 101 GLN A CA 1
ATOM 729 C C . GLN A 1 101 ? 8.853 -7.423 9.285 1.00 94.75 101 GLN A C 1
ATOM 731 O O . GLN A 1 101 ? 9.440 -8.457 9.593 1.00 94.75 101 GLN A O 1
ATOM 736 N N . ARG A 1 102 ? 8.020 -7.355 8.241 1.00 92.69 102 ARG A N 1
ATOM 737 C CA . ARG A 1 102 ? 7.630 -8.528 7.443 1.00 92.69 102 ARG A CA 1
ATOM 738 C C . ARG A 1 102 ? 8.119 -8.491 6.003 1.00 92.69 102 ARG A C 1
ATOM 740 O O . ARG A 1 102 ? 8.253 -9.547 5.394 1.00 92.69 102 ARG A O 1
ATOM 747 N N . LEU A 1 103 ? 8.348 -7.304 5.453 1.00 91.12 103 LEU A N 1
ATOM 748 C CA . LEU A 1 103 ? 8.930 -7.156 4.128 1.00 91.12 103 LEU A CA 1
ATOM 749 C C . LEU A 1 103 ? 10.439 -7.398 4.207 1.00 91.12 103 LEU A C 1
ATOM 751 O O . LEU A 1 103 ? 11.107 -6.953 5.139 1.00 91.12 103 LEU A O 1
ATOM 755 N N . ASP A 1 104 ? 10.965 -8.117 3.222 1.00 90.31 104 ASP A N 1
ATOM 756 C CA . ASP A 1 104 ? 12.398 -8.358 3.097 1.00 90.31 104 ASP A CA 1
ATOM 757 C C . ASP A 1 104 ? 13.148 -7.121 2.555 1.00 90.31 104 ASP A C 1
ATOM 759 O O . ASP A 1 104 ? 12.564 -6.083 2.234 1.00 90.31 104 ASP A O 1
ATOM 763 N N . GLY A 1 105 ? 14.473 -7.236 2.423 1.00 88.44 105 GLY A N 1
ATOM 764 C CA . GLY A 1 105 ? 15.330 -6.151 1.933 1.00 88.44 105 GLY A CA 1
ATOM 765 C C . GLY A 1 105 ? 15.137 -5.768 0.459 1.00 88.44 105 GLY A C 1
ATOM 766 O O . GLY A 1 105 ? 15.786 -4.830 0.006 1.00 88.44 105 GLY A O 1
ATOM 767 N N . SER A 1 106 ? 14.280 -6.463 -0.300 1.00 91.12 106 SER A N 1
ATOM 768 C CA . SER A 1 106 ? 13.970 -6.111 -1.695 1.00 91.12 106 SER A CA 1
ATOM 769 C C . SER A 1 106 ? 12.936 -4.987 -1.824 1.00 91.12 106 SER A C 1
ATOM 771 O O . SER A 1 106 ? 12.699 -4.494 -2.932 1.00 91.12 106 SER A O 1
ATOM 773 N N . TRP A 1 107 ? 12.337 -4.570 -0.706 1.00 93.25 107 TRP A N 1
ATOM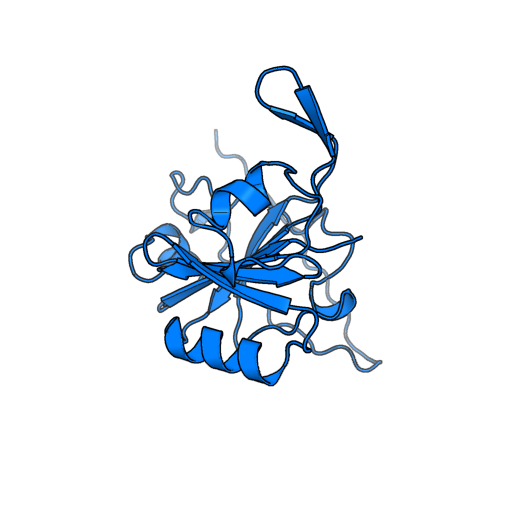 774 C CA . TRP A 1 107 ? 11.370 -3.482 -0.642 1.00 93.25 107 TRP A CA 1
ATOM 775 C C . TRP A 1 107 ? 12.033 -2.175 -0.219 1.00 93.25 107 TRP A C 1
ATOM 777 O O . TRP A 1 107 ? 12.663 -2.089 0.836 1.00 93.25 107 TRP A O 1
ATOM 787 N N . SER A 1 108 ? 11.834 -1.122 -1.007 1.00 94.19 108 SER A N 1
ATOM 788 C CA . SER A 1 108 ? 12.184 0.242 -0.614 1.00 94.19 108 SER A CA 1
ATOM 789 C C . SER A 1 108 ? 10.957 0.986 -0.097 1.00 94.19 108 SER A C 1
ATOM 791 O O . SER A 1 108 ? 9.826 0.685 -0.479 1.00 94.19 108 SER A O 1
ATOM 793 N N . ARG A 1 109 ? 11.184 1.965 0.784 1.00 94.31 109 ARG A N 1
ATOM 794 C CA . ARG A 1 109 ? 10.141 2.820 1.360 1.00 94.31 109 ARG A CA 1
ATOM 795 C C . ARG A 1 109 ? 10.390 4.273 0.990 1.00 94.31 109 ARG A C 1
ATOM 797 O O . ARG A 1 109 ? 11.523 4.740 1.079 1.00 94.31 109 ARG A O 1
ATOM 804 N N . ALA A 1 110 ? 9.317 4.996 0.700 1.00 94.44 110 ALA A N 1
ATOM 805 C CA . ALA A 1 110 ? 9.330 6.450 0.638 1.00 94.44 110 ALA A CA 1
ATOM 806 C C . ALA A 1 110 ? 8.018 7.037 1.163 1.00 94.44 110 ALA A C 1
ATOM 808 O O . ALA A 1 110 ? 7.008 6.344 1.286 1.00 94.44 110 ALA A O 1
ATOM 809 N N . GLU A 1 111 ? 8.041 8.327 1.470 1.00 92.94 111 GLU A N 1
ATOM 810 C CA . GLU A 1 111 ? 6.860 9.091 1.856 1.00 92.94 111 GLU A CA 1
ATOM 811 C C . GLU A 1 111 ? 6.678 10.255 0.896 1.00 92.94 111 GLU A C 1
ATOM 813 O O . GLU A 1 111 ? 7.644 10.905 0.493 1.00 92.94 111 GLU A O 1
ATOM 818 N N . PHE A 1 112 ? 5.433 10.519 0.520 1.00 90.81 112 PHE A N 1
ATOM 819 C CA . PHE A 1 112 ? 5.102 11.648 -0.336 1.00 90.81 112 PHE A CA 1
ATOM 820 C C . PHE A 1 112 ? 3.674 12.105 -0.057 1.00 90.81 112 PHE A C 1
ATOM 822 O O . PHE A 1 112 ? 2.748 11.298 -0.060 1.00 90.81 112 PHE A O 1
ATOM 829 N N . MET A 1 113 ? 3.502 13.403 0.212 1.00 89.44 113 MET A N 1
ATOM 830 C CA . MET A 1 113 ? 2.198 14.025 0.492 1.00 89.44 113 MET A CA 1
ATOM 831 C C . MET A 1 113 ? 1.379 13.323 1.594 1.00 89.44 113 MET A C 1
ATOM 833 O O . MET A 1 113 ? 0.165 13.189 1.485 1.00 89.44 113 MET A O 1
ATOM 837 N N . GLY A 1 114 ? 2.038 12.859 2.659 1.00 88.44 114 GLY A N 1
ATOM 838 C CA . GLY A 1 114 ? 1.367 12.183 3.778 1.00 88.44 114 GLY A CA 1
ATOM 839 C C . GLY A 1 114 ? 0.949 10.735 3.497 1.00 88.44 114 GLY A C 1
ATOM 840 O O . GLY A 1 114 ? 0.333 10.112 4.356 1.00 88.44 114 GLY A O 1
ATOM 841 N N . MET A 1 115 ? 1.299 10.187 2.331 1.00 92.19 115 MET A N 1
ATOM 842 C CA . MET A 1 115 ? 1.182 8.762 2.028 1.00 92.19 115 MET A CA 1
ATOM 843 C C . MET A 1 115 ? 2.525 8.067 2.237 1.00 92.19 115 MET A C 1
ATOM 845 O O . MET A 1 115 ? 3.585 8.660 2.008 1.00 92.19 115 MET A O 1
ATOM 849 N N . THR A 1 116 ? 2.477 6.794 2.623 1.00 95.31 116 THR A N 1
ATOM 850 C CA . THR A 1 116 ? 3.663 5.928 2.653 1.00 95.31 116 THR A CA 1
ATOM 851 C C . THR A 1 116 ? 3.596 4.915 1.523 1.00 95.31 116 THR A C 1
ATOM 853 O O . THR A 1 116 ? 2.572 4.261 1.340 1.00 95.31 116 THR A O 1
ATOM 856 N N . PHE A 1 117 ? 4.705 4.750 0.812 1.00 94.00 117 PHE A N 1
ATOM 857 C CA . PHE A 1 117 ? 4.863 3.795 -0.276 1.00 94.00 117 PHE A CA 1
ATOM 858 C C . PHE A 1 117 ? 5.913 2.758 0.099 1.00 94.00 117 PHE A C 1
ATOM 860 O O . PHE A 1 117 ? 6.987 3.112 0.591 1.00 94.00 117 PHE A O 1
ATOM 867 N N . PHE A 1 118 ? 5.623 1.497 -0.192 1.00 94.19 118 PHE A N 1
ATOM 868 C CA . PHE A 1 118 ? 6.606 0.428 -0.290 1.00 94.19 118 PHE A CA 1
ATOM 869 C C . PHE A 1 118 ? 6.602 -0.087 -1.722 1.00 94.19 118 PHE A C 1
ATOM 871 O O . PHE A 1 118 ? 5.530 -0.280 -2.290 1.00 94.19 118 PHE A O 1
ATOM 878 N N . ALA A 1 119 ? 7.766 -0.327 -2.313 1.00 93.00 119 ALA A N 1
ATOM 879 C CA . ALA A 1 119 ? 7.849 -0.890 -3.656 1.00 93.00 119 ALA A CA 1
ATOM 880 C C . ALA A 1 119 ? 8.980 -1.904 -3.768 1.00 93.00 119 ALA A C 1
ATOM 882 O O . ALA A 1 119 ? 10.067 -1.701 -3.222 1.00 93.00 119 ALA A O 1
ATOM 883 N N . LYS A 1 120 ? 8.714 -2.998 -4.479 1.00 91.06 120 LYS A N 1
ATOM 884 C CA . LYS A 1 120 ? 9.659 -4.101 -4.646 1.00 91.06 120 LYS A CA 1
ATOM 885 C C . LYS A 1 120 ? 10.534 -3.886 -5.879 1.00 91.06 120 LYS A C 1
ATOM 887 O O . LYS A 1 120 ? 10.029 -3.541 -6.944 1.00 91.06 120 LYS A O 1
ATOM 892 N N . GLY A 1 121 ? 11.841 -4.111 -5.750 1.00 88.94 121 GLY A N 1
ATOM 893 C CA . GLY A 1 121 ? 12.776 -4.102 -6.888 1.00 88.94 121 GLY A CA 1
ATOM 894 C C . GLY A 1 121 ? 13.088 -2.719 -7.478 1.00 88.94 121 GLY A C 1
ATOM 895 O O . GLY A 1 121 ? 13.780 -2.628 -8.489 1.00 88.94 121 GLY A O 1
ATOM 896 N N . VAL A 1 122 ? 12.615 -1.646 -6.844 1.00 88.75 122 VAL A N 1
ATOM 897 C CA . VAL A 1 122 ? 12.965 -0.255 -7.161 1.00 88.75 122 VAL A CA 1
ATOM 898 C C . VAL A 1 122 ? 13.459 0.436 -5.898 1.00 88.75 122 VAL A C 1
ATOM 900 O O . VAL A 1 122 ? 13.047 0.070 -4.801 1.00 88.75 122 VAL A O 1
ATOM 903 N N . ASP A 1 123 ? 14.328 1.434 -6.038 1.00 88.81 123 ASP A N 1
ATOM 904 C CA . ASP A 1 123 ? 14.855 2.215 -4.915 1.00 88.81 123 ASP A CA 1
ATOM 905 C C . ASP A 1 123 ? 14.152 3.576 -4.836 1.00 88.81 123 ASP A C 1
ATOM 907 O O . ASP A 1 123 ? 14.591 4.557 -5.434 1.00 88.81 123 ASP A O 1
ATOM 911 N N . LEU A 1 124 ? 13.041 3.634 -4.097 1.00 87.19 124 LEU A N 1
ATOM 912 C CA . LEU A 1 124 ? 12.255 4.857 -3.931 1.00 87.19 124 LEU A CA 1
ATOM 913 C C . LEU A 1 124 ? 12.984 5.937 -3.117 1.00 87.19 124 LEU A C 1
ATOM 915 O O . LEU A 1 124 ? 12.616 7.107 -3.198 1.00 87.19 124 LEU A O 1
ATOM 919 N N . ALA A 1 125 ? 14.002 5.582 -2.327 1.00 81.94 125 ALA A N 1
ATOM 920 C CA . ALA A 1 125 ? 14.670 6.527 -1.431 1.00 81.94 125 ALA A CA 1
ATOM 921 C C . ALA A 1 125 ? 15.540 7.549 -2.183 1.00 81.94 125 ALA A C 1
ATOM 923 O O . ALA A 1 125 ? 15.858 8.610 -1.646 1.00 81.94 125 ALA A O 1
ATOM 924 N N . LYS A 1 126 ? 15.918 7.245 -3.429 1.00 83.00 126 LYS A N 1
ATOM 925 C CA . LYS A 1 126 ? 16.691 8.143 -4.300 1.00 83.00 126 LYS A CA 1
ATOM 926 C C . LYS A 1 126 ? 15.821 9.128 -5.079 1.00 83.00 126 LYS A C 1
ATOM 928 O O . LYS A 1 126 ? 16.347 9.999 -5.771 1.00 83.00 126 LYS A O 1
ATOM 933 N N . GLU A 1 127 ? 14.505 9.011 -4.958 1.00 83.62 127 GLU A N 1
ATOM 934 C CA . GLU A 1 127 ? 13.556 9.695 -5.821 1.00 83.62 127 GLU A CA 1
ATOM 935 C C . GLU A 1 127 ? 12.922 10.882 -5.107 1.00 83.62 127 GLU A C 1
ATOM 937 O O . GLU A 1 127 ? 12.369 10.763 -4.016 1.00 83.62 127 GLU A O 1
ATOM 942 N N . LYS A 1 128 ? 12.942 12.052 -5.756 1.00 81.94 128 LYS A N 1
ATOM 943 C CA . LYS A 1 128 ? 12.263 13.253 -5.232 1.00 81.94 128 LYS A CA 1
ATOM 944 C C . LYS A 1 128 ? 10.744 13.090 -5.196 1.00 81.94 128 LYS A C 1
ATOM 946 O O . LYS A 1 128 ? 10.070 13.768 -4.427 1.00 81.94 128 LYS A O 1
ATOM 951 N N . ASN A 1 129 ? 10.216 12.237 -6.069 1.00 84.19 129 ASN A N 1
ATOM 952 C CA . ASN A 1 129 ? 8.802 11.929 -6.164 1.00 84.19 129 ASN A CA 1
ATOM 953 C C . ASN A 1 129 ? 8.641 10.412 -6.378 1.00 84.19 129 ASN A C 1
ATOM 955 O O . ASN A 1 129 ? 8.688 9.956 -7.521 1.00 84.19 129 ASN A O 1
ATOM 959 N N . PRO A 1 130 ? 8.453 9.614 -5.313 1.00 82.69 130 PRO A N 1
ATOM 960 C CA . PRO A 1 130 ? 8.304 8.164 -5.438 1.00 82.69 130 PRO A CA 1
ATOM 961 C C . PRO A 1 130 ? 7.067 7.778 -6.257 1.00 82.69 130 PRO A C 1
ATOM 963 O O . PRO A 1 130 ? 7.088 6.776 -6.970 1.00 82.69 130 PRO A O 1
ATOM 966 N N . LEU A 1 131 ? 6.017 8.610 -6.233 1.00 81.56 131 LEU A N 1
ATOM 967 C CA . LEU A 1 131 ? 4.835 8.405 -7.062 1.00 81.56 131 LEU A CA 1
ATOM 968 C C . LEU A 1 131 ? 5.189 8.491 -8.551 1.00 81.56 131 LEU A C 1
ATOM 970 O O . LEU A 1 131 ? 4.660 7.718 -9.337 1.00 81.56 131 LEU A O 1
ATOM 974 N N . HIS A 1 132 ? 6.120 9.364 -8.949 1.00 81.62 132 HIS A N 1
ATOM 975 C CA . HIS A 1 132 ? 6.570 9.427 -10.340 1.00 81.62 132 HIS A CA 1
ATOM 976 C C . HIS A 1 132 ? 7.191 8.104 -10.800 1.00 81.62 132 HIS A C 1
ATOM 978 O O . HIS A 1 132 ? 6.890 7.666 -11.901 1.00 81.62 132 HIS A O 1
ATOM 984 N N . VAL A 1 133 ? 7.979 7.420 -9.965 1.00 81.31 133 VAL A N 1
ATOM 985 C CA . VAL A 1 133 ? 8.544 6.106 -10.327 1.00 81.31 133 VAL A CA 1
ATOM 986 C C . VAL A 1 133 ? 7.462 5.044 -10.487 1.00 81.31 133 VAL A C 1
ATOM 988 O O . VAL A 1 133 ? 7.495 4.280 -11.451 1.00 81.31 133 VAL A O 1
ATOM 991 N N . LEU A 1 134 ? 6.468 5.031 -9.597 1.00 81.31 134 LEU A N 1
ATOM 992 C CA . LEU A 1 134 ? 5.339 4.100 -9.686 1.00 81.31 134 LEU A CA 1
ATOM 993 C C . LEU A 1 134 ? 4.434 4.391 -10.896 1.00 81.31 134 LEU A C 1
ATOM 995 O O . LEU A 1 134 ? 3.903 3.469 -11.511 1.00 81.31 134 LEU A O 1
ATOM 999 N N . MET A 1 135 ? 4.294 5.664 -11.271 1.00 77.19 135 MET A N 1
ATOM 1000 C CA . MET A 1 135 ? 3.447 6.116 -12.379 1.00 77.19 135 MET A CA 1
ATOM 1001 C C . MET A 1 135 ? 4.166 6.151 -13.732 1.00 77.19 135 MET A C 1
ATOM 1003 O O . MET A 1 135 ? 3.502 6.137 -14.763 1.00 77.19 135 MET A O 1
ATOM 1007 N N . ALA A 1 136 ? 5.500 6.183 -13.768 1.00 75.06 136 ALA A N 1
ATOM 1008 C CA . ALA A 1 136 ? 6.274 6.131 -15.010 1.00 75.06 136 ALA A CA 1
ATOM 1009 C C . ALA A 1 136 ? 6.134 4.772 -15.709 1.00 75.06 136 ALA A C 1
ATOM 1011 O O . ALA A 1 136 ? 6.289 4.670 -16.926 1.00 75.06 136 ALA A O 1
ATOM 1012 N N . ARG A 1 137 ? 5.826 3.723 -14.939 1.00 68.88 137 ARG A N 1
ATOM 1013 C CA . ARG A 1 137 ? 5.509 2.389 -15.446 1.00 68.88 137 ARG A CA 1
ATOM 1014 C C . ARG A 1 137 ? 4.277 1.839 -14.716 1.00 68.88 137 ARG A C 1
ATOM 1016 O O . ARG A 1 137 ? 4.418 0.978 -13.840 1.00 68.88 137 ARG A O 1
ATOM 1023 N N . PRO A 1 138 ? 3.078 2.358 -15.045 1.00 67.62 138 PRO A N 1
ATOM 1024 C CA . PRO A 1 138 ? 1.844 1.973 -14.379 1.00 67.62 138 PRO A CA 1
ATOM 1025 C C . PRO A 1 138 ? 1.676 0.459 -14.423 1.00 67.62 138 PRO A C 1
ATOM 1027 O O . PRO A 1 138 ? 1.728 -0.147 -15.492 1.00 67.62 138 PRO A O 1
ATOM 1030 N N . GLY A 1 139 ? 1.524 -0.144 -13.246 1.00 66.69 139 GLY A N 1
ATOM 1031 C CA . GLY A 1 139 ? 1.306 -1.576 -13.135 1.00 66.69 139 GLY A CA 1
ATOM 1032 C C . GLY A 1 139 ? 2.466 -2.425 -13.646 1.00 66.69 139 GLY A C 1
ATOM 1033 O O . GLY A 1 139 ? 2.224 -3.446 -14.270 1.00 66.69 139 GLY A O 1
ATOM 1034 N N . THR A 1 140 ? 3.716 -2.039 -13.387 1.00 76.69 140 THR A N 1
ATOM 1035 C CA . THR A 1 140 ? 4.861 -2.959 -13.546 1.00 76.69 140 THR A CA 1
ATOM 1036 C C . THR A 1 140 ? 5.661 -3.165 -12.267 1.00 76.69 140 THR A C 1
ATOM 1038 O O . THR A 1 140 ? 6.619 -3.928 -12.272 1.00 76.69 140 THR A O 1
ATOM 1041 N N . VAL A 1 141 ? 5.333 -2.439 -11.198 1.00 87.19 141 VAL A N 1
ATOM 1042 C CA . VAL A 1 141 ? 6.068 -2.477 -9.932 1.00 87.19 141 VAL A CA 1
ATOM 1043 C C . VAL A 1 141 ? 5.104 -2.892 -8.824 1.00 87.19 141 VAL A C 1
ATOM 1045 O O . VAL A 1 141 ? 4.167 -2.142 -8.528 1.00 87.19 141 VAL A O 1
ATOM 1048 N N . PRO A 1 142 ? 5.314 -4.060 -8.195 1.00 90.44 142 PRO A N 1
ATOM 1049 C CA . PRO A 1 142 ? 4.580 -4.439 -6.998 1.00 90.44 142 PRO A CA 1
ATOM 1050 C C . PRO A 1 142 ? 4.806 -3.403 -5.905 1.00 90.44 142 PRO A C 1
ATOM 1052 O O . PRO A 1 142 ? 5.944 -3.010 -5.623 1.00 90.44 142 PRO A O 1
ATOM 1055 N N . SER A 1 143 ? 3.719 -2.931 -5.313 1.00 92.50 143 SER A N 1
ATOM 1056 C CA . SER A 1 143 ? 3.767 -1.820 -4.372 1.00 92.50 143 SER A CA 1
ATOM 1057 C C . SER A 1 143 ? 2.671 -1.906 -3.324 1.00 92.50 143 SER A C 1
ATOM 1059 O O . SER A 1 143 ? 1.650 -2.562 -3.511 1.00 92.50 143 SER A O 1
ATOM 1061 N N . ILE A 1 144 ? 2.906 -1.241 -2.200 1.00 94.00 144 ILE A N 1
ATOM 1062 C CA . ILE A 1 144 ? 1.947 -1.066 -1.118 1.00 94.00 144 ILE A CA 1
ATOM 1063 C C . ILE A 1 144 ? 1.860 0.429 -0.849 1.00 94.00 144 ILE A C 1
ATOM 1065 O O . ILE A 1 144 ? 2.875 1.063 -0.562 1.00 94.00 144 ILE A O 1
ATOM 1069 N N . THR A 1 145 ? 0.660 0.988 -0.925 1.00 94.50 145 THR A N 1
ATOM 1070 C CA . THR A 1 145 ? 0.391 2.389 -0.602 1.00 94.50 145 THR A CA 1
ATOM 1071 C C . THR A 1 145 ? -0.476 2.460 0.642 1.00 94.50 145 THR A C 1
ATOM 1073 O O . THR A 1 145 ? -1.491 1.771 0.742 1.00 94.50 145 THR A O 1
ATOM 1076 N N . LEU A 1 146 ? -0.063 3.291 1.594 1.00 96.12 146 LEU A N 1
ATOM 1077 C CA . LEU A 1 146 ? -0.795 3.575 2.820 1.00 96.12 146 LEU A CA 1
ATOM 1078 C C . LEU A 1 146 ? -1.288 5.018 2.788 1.00 96.12 146 LEU A C 1
ATOM 1080 O O . LEU A 1 146 ? -0.484 5.942 2.626 1.00 96.12 146 LEU A O 1
ATOM 1084 N N . SER A 1 147 ? -2.588 5.208 2.990 1.00 94.81 147 SER A N 1
ATOM 1085 C CA . SER A 1 147 ? -3.225 6.526 3.046 1.00 94.81 147 SER A CA 1
ATOM 1086 C C . SER A 1 147 ? -4.203 6.636 4.216 1.00 94.81 147 SER A C 1
ATOM 1088 O O . SER A 1 147 ? -4.623 5.633 4.798 1.00 94.81 147 SER A O 1
ATOM 1090 N N . ASP A 1 148 ? -4.545 7.870 4.583 1.00 94.75 148 ASP A N 1
ATOM 1091 C CA . ASP A 1 148 ? -5.541 8.160 5.617 1.00 94.75 148 ASP A CA 1
ATOM 1092 C C . ASP A 1 148 ? -6.935 7.689 5.157 1.00 94.75 148 ASP A C 1
ATOM 1094 O O . ASP A 1 148 ? -7.362 7.998 4.044 1.00 94.75 148 ASP A O 1
ATOM 1098 N N . ALA A 1 149 ? -7.622 6.924 6.006 1.00 93.06 149 ALA A N 1
ATOM 1099 C CA . ALA A 1 149 ? -9.007 6.486 5.801 1.00 93.06 149 ALA A CA 1
ATOM 1100 C C . ALA A 1 149 ? -9.972 7.074 6.843 1.00 93.06 149 ALA A C 1
ATOM 1102 O O . ALA A 1 149 ? -11.183 6.870 6.763 1.00 93.06 149 ALA A O 1
ATOM 1103 N N . GLU A 1 150 ? -9.451 7.786 7.842 1.00 92.75 150 GLU A N 1
ATOM 1104 C CA . GLU A 1 150 ? -10.215 8.280 8.986 1.00 92.75 150 GLU A CA 1
ATOM 1105 C C . GLU A 1 150 ? -11.261 9.312 8.548 1.00 92.75 150 GLU A C 1
ATOM 1107 O O . GLU A 1 150 ? -12.382 9.332 9.052 1.00 92.75 150 GLU A O 1
ATOM 1112 N N . LYS A 1 151 ? -10.910 10.129 7.550 1.00 89.25 151 LYS A N 1
ATOM 1113 C CA . LYS A 1 151 ? -11.765 11.194 7.004 1.00 89.25 151 LYS A CA 1
ATOM 1114 C C . LYS A 1 151 ? -12.550 10.786 5.760 1.00 89.25 151 LYS A C 1
ATOM 1116 O O . LYS A 1 151 ? -13.315 11.600 5.251 1.00 89.25 151 LYS A O 1
ATOM 1121 N N . ASP A 1 152 ? -12.350 9.571 5.256 1.00 87.94 152 ASP A N 1
ATOM 1122 C CA . ASP A 1 152 ? -13.058 9.078 4.078 1.00 87.94 152 ASP A CA 1
ATOM 1123 C C . ASP A 1 152 ? -14.429 8.515 4.506 1.00 87.94 152 ASP A C 1
ATOM 1125 O O . ASP A 1 152 ? -1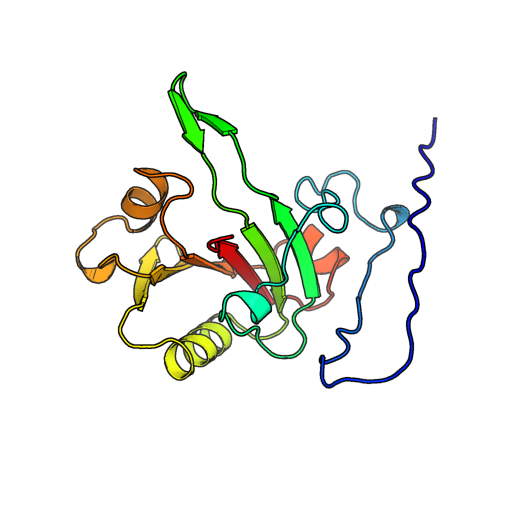4.485 7.468 5.163 1.00 87.94 152 ASP A O 1
ATOM 1129 N N . PRO A 1 153 ? -15.551 9.176 4.155 1.00 86.06 153 PRO A N 1
ATOM 1130 C CA . PRO A 1 153 ? -16.883 8.725 4.554 1.00 86.06 153 PRO A CA 1
ATOM 1131 C C . PRO A 1 153 ? -17.220 7.335 3.997 1.00 86.06 153 PRO A C 1
ATOM 1133 O O . PRO A 1 153 ? -17.920 6.565 4.657 1.00 86.06 153 PRO A O 1
ATOM 1136 N N . CYS A 1 154 ? -16.683 6.972 2.833 1.00 83.62 154 CYS A N 1
ATOM 1137 C CA . CYS A 1 154 ? -16.880 5.661 2.226 1.00 83.62 154 CYS A CA 1
ATOM 1138 C C . CYS A 1 154 ? -16.117 4.582 2.985 1.00 83.62 154 CYS A C 1
ATOM 1140 O O . CYS A 1 154 ? -16.651 3.500 3.237 1.00 83.62 154 CYS A O 1
ATOM 1142 N N . ALA A 1 155 ? -14.892 4.892 3.412 1.00 86.81 155 ALA A N 1
ATOM 1143 C CA . ALA A 1 155 ? -14.136 3.996 4.273 1.00 86.81 155 ALA A CA 1
ATOM 1144 C C . ALA A 1 155 ? -14.863 3.758 5.604 1.00 86.81 155 ALA A C 1
ATOM 1146 O O . ALA A 1 155 ? -14.997 2.612 6.035 1.00 86.81 155 ALA A O 1
ATOM 1147 N N . GLN A 1 156 ? -15.404 4.815 6.218 1.00 87.88 156 GLN A N 1
ATOM 1148 C CA . GLN A 1 156 ? -16.163 4.697 7.466 1.00 87.88 156 GLN A CA 1
ATOM 1149 C C . GLN A 1 156 ? -17.476 3.923 7.304 1.00 87.88 156 GLN A C 1
ATOM 1151 O O . GLN A 1 156 ? -17.874 3.217 8.233 1.00 87.88 156 GLN A O 1
ATOM 1156 N N . ALA A 1 157 ? -18.131 4.019 6.143 1.00 84.69 157 ALA A N 1
ATOM 1157 C CA . ALA A 1 157 ? -19.338 3.252 5.838 1.00 84.69 157 ALA A CA 1
ATOM 1158 C C . ALA A 1 157 ? -19.052 1.748 5.679 1.00 84.69 157 ALA A C 1
ATOM 1160 O O . ALA A 1 157 ? -19.840 0.923 6.137 1.00 84.69 157 ALA A O 1
ATOM 1161 N N . VAL A 1 158 ? -17.912 1.378 5.081 1.00 80.50 158 VAL A N 1
ATOM 1162 C CA . VAL A 1 158 ? -17.506 -0.032 4.922 1.00 80.50 158 VAL A CA 1
ATOM 1163 C C . VAL A 1 158 ? -16.975 -0.616 6.232 1.00 80.50 158 VAL A C 1
ATOM 1165 O O . VAL A 1 158 ? -17.363 -1.712 6.635 1.00 80.50 158 VAL A O 1
ATOM 1168 N N . LYS A 1 159 ? -16.077 0.103 6.910 1.00 84.88 159 LYS A N 1
ATOM 1169 C CA . LYS A 1 159 ? -15.473 -0.319 8.175 1.00 84.88 159 LYS A CA 1
ATOM 1170 C C . LYS A 1 159 ? -15.436 0.866 9.132 1.00 84.88 159 LYS A C 1
ATOM 1172 O O . LYS A 1 159 ? -14.531 1.697 9.085 1.00 84.88 159 LYS A O 1
ATOM 1177 N N . LYS A 1 160 ? -16.390 0.899 10.062 1.00 88.38 160 LYS A N 1
ATOM 1178 C CA . LYS A 1 160 ? -16.418 1.905 11.127 1.00 88.38 160 LYS A CA 1
ATOM 1179 C C . LYS A 1 160 ? -15.102 1.895 11.911 1.00 88.38 160 LYS A C 1
ATOM 1181 O O . LYS A 1 160 ? -14.664 0.841 12.375 1.00 88.38 160 LYS A O 1
ATOM 1186 N N . GLY A 1 161 ? -14.495 3.068 12.082 1.00 93.44 161 GLY A N 1
ATOM 1187 C CA . GLY A 1 161 ? -13.205 3.201 12.758 1.00 93.44 161 GLY A CA 1
ATOM 1188 C C . GLY A 1 161 ? -12.026 2.741 11.901 1.00 93.44 161 GLY A C 1
ATOM 1189 O O . GLY A 1 161 ? -10.984 2.389 12.451 1.00 93.44 161 GLY A O 1
ATOM 1190 N N . ALA A 1 162 ? -12.175 2.692 10.574 1.00 93.62 162 ALA A N 1
ATOM 1191 C CA . ALA A 1 162 ? -11.032 2.616 9.675 1.00 93.62 162 ALA A CA 1
ATOM 1192 C C . ALA A 1 162 ? -10.154 3.859 9.867 1.00 93.62 162 ALA A C 1
ATOM 1194 O O . ALA A 1 162 ? -10.658 4.972 9.986 1.00 93.62 162 ALA A O 1
ATOM 1195 N N . ARG A 1 163 ? -8.840 3.672 9.909 1.00 96.94 163 ARG A N 1
ATOM 1196 C CA . ARG A 1 163 ? -7.870 4.768 10.058 1.00 96.94 163 ARG A CA 1
ATOM 1197 C C . ARG A 1 163 ? -6.830 4.765 8.958 1.00 96.94 163 ARG A C 1
ATOM 1199 O O . ARG A 1 163 ? -6.262 5.801 8.634 1.00 96.94 163 ARG A O 1
ATOM 1206 N N . THR A 1 164 ? -6.567 3.609 8.359 1.00 96.62 164 THR A N 1
ATOM 1207 C CA . THR A 1 164 ? -5.629 3.491 7.247 1.00 96.62 164 THR A CA 1
ATOM 1208 C C . THR A 1 164 ? -6.238 2.655 6.138 1.00 96.62 164 THR A C 1
ATOM 1210 O O . THR A 1 164 ? -6.854 1.615 6.383 1.00 96.62 164 THR A O 1
ATOM 1213 N N . MET A 1 165 ? -6.062 3.134 4.913 1.00 95.19 165 MET A N 1
ATOM 1214 C CA . MET A 1 165 ? -6.319 2.377 3.702 1.00 95.19 165 MET A CA 1
ATOM 1215 C C . MET A 1 165 ? -4.994 1.809 3.208 1.00 95.19 165 MET A C 1
ATOM 1217 O O . MET A 1 165 ? -3.981 2.507 3.176 1.00 95.19 165 MET A O 1
ATOM 1221 N N . VAL A 1 166 ? -5.012 0.532 2.856 1.00 94.75 166 VAL A N 1
ATOM 1222 C CA . VAL A 1 166 ? -3.871 -0.223 2.348 1.00 94.75 166 VAL A CA 1
ATOM 1223 C C . VAL A 1 166 ? -4.205 -0.644 0.928 1.00 94.75 166 VAL A C 1
ATOM 1225 O O . VAL A 1 166 ? -5.066 -1.497 0.735 1.00 94.75 166 VAL A O 1
ATOM 1228 N N . GLU A 1 167 ? -3.542 -0.066 -0.063 1.00 92.19 167 GLU A N 1
ATOM 1229 C CA . GLU A 1 167 ? -3.613 -0.520 -1.451 1.00 92.19 167 GLU A CA 1
ATOM 1230 C C . GLU A 1 167 ? -2.387 -1.368 -1.771 1.00 92.19 167 GLU A C 1
ATOM 1232 O O . GLU A 1 167 ? -1.263 -0.931 -1.558 1.00 92.19 167 GLU A O 1
ATOM 1237 N N . ILE A 1 168 ? -2.598 -2.577 -2.279 1.00 90.81 168 ILE A N 1
ATOM 1238 C CA . ILE A 1 168 ? -1.551 -3.520 -2.663 1.00 90.81 168 ILE A CA 1
ATOM 1239 C C . ILE A 1 168 ? -1.664 -3.751 -4.161 1.00 90.81 168 ILE A C 1
ATOM 1241 O O . ILE A 1 168 ? -2.705 -4.200 -4.630 1.00 90.81 168 ILE A O 1
ATOM 1245 N N . VAL A 1 169 ? -0.589 -3.484 -4.892 1.00 88.81 169 VAL A N 1
ATOM 1246 C CA . VAL A 1 169 ? -0.387 -3.857 -6.293 1.00 88.81 169 VAL A CA 1
ATOM 1247 C C . VAL A 1 169 ? 0.548 -5.059 -6.316 1.00 88.81 169 VAL A C 1
ATOM 1249 O O . VAL A 1 169 ? 1.629 -5.004 -5.726 1.00 88.81 169 VAL A O 1
ATOM 1252 N N . PHE A 1 170 ? 0.154 -6.141 -6.979 1.00 84.62 170 PHE A N 1
ATOM 1253 C CA . PHE A 1 170 ? 0.874 -7.413 -6.910 1.00 84.62 170 PHE A CA 1
ATOM 1254 C C . PHE A 1 170 ? 1.012 -8.100 -8.269 1.00 84.62 170 PHE A C 1
ATOM 1256 O O . PHE A 1 170 ? 0.258 -7.830 -9.198 1.00 84.62 170 PHE A O 1
ATOM 1263 N N . GLU A 1 171 ? 2.005 -8.981 -8.396 1.00 80.38 171 GLU A N 1
ATOM 1264 C CA . GLU A 1 171 ? 2.188 -9.818 -9.589 1.00 80.38 171 GLU A CA 1
ATOM 1265 C C . GLU A 1 171 ? 1.151 -10.952 -9.600 1.00 80.38 171 GLU A C 1
ATOM 1267 O O . GLU A 1 171 ? 0.710 -11.392 -8.541 1.00 80.38 171 GLU A O 1
ATOM 1272 N N . LYS A 1 172 ? 0.720 -11.392 -10.789 1.00 64.62 172 LYS A N 1
ATOM 1273 C CA . LYS A 1 172 ? -0.264 -12.483 -10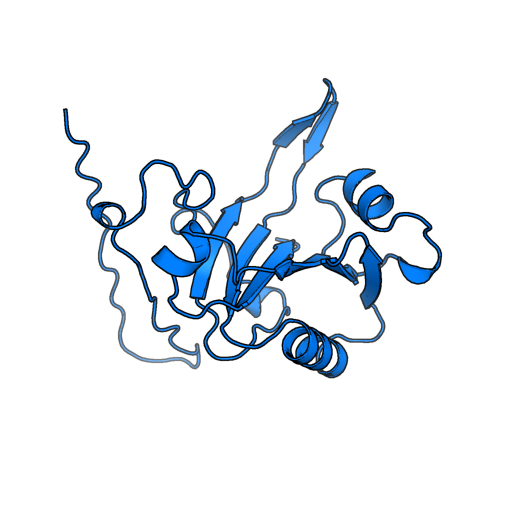.938 1.00 64.62 172 LYS A CA 1
ATOM 1274 C C . LYS A 1 172 ? 0.301 -13.848 -10.547 1.00 64.62 172 LYS A C 1
ATOM 1276 O O . LYS A 1 172 ? 1.486 -14.109 -10.830 1.00 64.62 172 LYS A O 1
#

pLDDT: mean 73.85, std 22.43, range [21.97, 97.25]

Radius of gyration: 16.8 Å; chains: 1; bounding box: 52×43×39 Å

Secondary structure (DSSP, 8-state):
---------------SS----------TTTS-TT-TT----TTT-SS-GGGGT----TT-EEEEEE--EEEEETTEEEEEPPEEEEEESS-HHHHHHHHHHHS-TTEEEEEETTEEEEEESS-GGG-S-HHHHHHHSTTSS-EEEEEE-TT-HHHHHHSTT--EEEEEE---